Protein AF-W2JI78-F1 (afdb_monomer)

Sequence (116 aa):
MSVGSANWNRRSMTSDPELNAEVVDDETVESPEGVTVGKLPRDFRIRKFVEMTGLSYEELDAMTFIEAANQLALAAADESTILENLDIKHHAYFFAITDTIRMVSDPQDTCIYSSK

Structure (mmCIF, N/CA/C/O backbone):
data_AF-W2JI78-F1
#
_entry.id   AF-W2JI78-F1
#
loop_
_atom_site.group_PDB
_atom_site.id
_atom_site.type_symbol
_atom_site.label_atom_id
_atom_site.label_alt_id
_atom_site.label_comp_id
_atom_site.label_asym_id
_atom_site.label_entity_id
_atom_site.label_seq_id
_atom_site.pdbx_PDB_ins_code
_atom_site.Cartn_x
_atom_site.Cartn_y
_atom_site.Cartn_z
_atom_site.occupancy
_atom_site.B_iso_or_equiv
_atom_site.auth_seq_id
_atom_site.auth_comp_id
_atom_site.auth_asym_id
_atom_site.auth_atom_id
_atom_site.pdbx_PDB_model_num
ATOM 1 N N . MET A 1 1 ? -4.854 -8.010 3.804 1.00 90.94 1 MET A N 1
ATOM 2 C CA . MET A 1 1 ? -3.591 -7.262 3.628 1.00 90.94 1 MET A CA 1
ATOM 3 C C . MET A 1 1 ? -2.503 -8.282 3.372 1.00 90.94 1 MET A C 1
ATOM 5 O O . MET A 1 1 ? -2.354 -9.167 4.202 1.00 90.94 1 MET A O 1
ATOM 9 N N . SER A 1 2 ? -1.780 -8.163 2.261 1.00 93.88 2 SER A N 1
ATOM 10 C CA . SER A 1 2 ? -0.666 -9.056 1.934 1.00 93.88 2 SER A CA 1
ATOM 11 C C . SER A 1 2 ? 0.646 -8.433 2.393 1.00 93.88 2 SER A C 1
ATOM 13 O O . SER A 1 2 ? 0.873 -7.247 2.147 1.00 93.88 2 SER A O 1
ATOM 15 N N . VAL A 1 3 ? 1.493 -9.204 3.072 1.00 94.94 3 VAL A N 1
ATOM 16 C CA . VAL A 1 3 ? 2.842 -8.788 3.475 1.00 94.94 3 VAL A CA 1
ATOM 17 C C . VAL A 1 3 ? 3.803 -9.932 3.187 1.00 94.94 3 VAL A C 1
ATOM 19 O O . VAL A 1 3 ? 3.542 -11.070 3.568 1.00 94.94 3 VAL A O 1
ATOM 22 N N . GLY A 1 4 ? 4.924 -9.654 2.529 1.00 95.44 4 GLY A N 1
ATOM 23 C CA . GLY A 1 4 ? 5.877 -10.692 2.155 1.00 95.44 4 GLY A CA 1
ATOM 24 C C . GLY A 1 4 ? 7.130 -10.150 1.491 1.00 95.44 4 GLY A C 1
ATOM 25 O O . GLY A 1 4 ? 7.343 -8.939 1.440 1.00 95.44 4 GLY A O 1
ATOM 26 N N . SER A 1 5 ? 7.958 -11.067 0.997 1.00 97.31 5 SER A N 1
ATOM 27 C CA . SER A 1 5 ? 9.201 -10.748 0.287 1.00 97.31 5 SER A CA 1
ATOM 28 C C . SER A 1 5 ? 9.008 -10.550 -1.219 1.00 97.31 5 SER A C 1
ATOM 30 O O . SER A 1 5 ? 9.857 -9.936 -1.867 1.00 97.31 5 SER A O 1
ATOM 32 N N . ALA A 1 6 ? 7.883 -11.020 -1.770 1.00 95.88 6 ALA A N 1
ATOM 33 C CA . ALA A 1 6 ? 7.623 -10.942 -3.197 1.00 95.88 6 ALA A CA 1
ATOM 34 C C . ALA A 1 6 ? 7.458 -9.491 -3.671 1.00 95.88 6 ALA A C 1
ATOM 36 O O . ALA A 1 6 ? 6.495 -8.803 -3.326 1.00 95.88 6 ALA A O 1
ATOM 37 N N . ASN A 1 7 ? 8.365 -9.048 -4.537 1.00 93.62 7 ASN A N 1
ATOM 38 C CA . ASN A 1 7 ? 8.202 -7.803 -5.275 1.00 93.62 7 ASN A CA 1
ATOM 39 C C . ASN A 1 7 ? 7.172 -7.974 -6.400 1.00 93.62 7 ASN A C 1
ATOM 41 O O . ASN A 1 7 ? 6.953 -9.075 -6.906 1.00 93.62 7 ASN A O 1
ATOM 45 N N . TRP A 1 8 ? 6.598 -6.869 -6.879 1.00 90.44 8 TRP A N 1
ATOM 46 C CA . TRP A 1 8 ? 5.761 -6.895 -8.080 1.00 90.44 8 TRP A CA 1
ATOM 47 C C . TRP A 1 8 ? 6.622 -6.986 -9.344 1.00 90.44 8 TRP A C 1
ATOM 49 O O . TRP A 1 8 ? 6.832 -6.011 -10.063 1.00 90.44 8 TRP A O 1
ATOM 59 N N . ASN A 1 9 ? 7.180 -8.160 -9.608 1.00 84.38 9 ASN A N 1
ATOM 60 C CA . ASN A 1 9 ? 7.889 -8.452 -10.846 1.00 84.38 9 ASN A CA 1
ATOM 61 C C . ASN A 1 9 ? 7.859 -9.956 -11.134 1.00 84.38 9 ASN A C 1
ATOM 63 O O . ASN A 1 9 ? 7.564 -10.778 -10.267 1.00 84.38 9 ASN A O 1
ATOM 67 N N . ARG A 1 10 ? 8.205 -10.333 -12.367 1.00 82.81 10 ARG A N 1
ATOM 68 C CA . ARG A 1 10 ? 8.229 -11.741 -12.780 1.00 82.81 10 ARG A CA 1
ATOM 69 C C . ARG A 1 10 ? 9.129 -12.599 -11.890 1.00 82.81 10 ARG A C 1
ATOM 71 O O . ARG A 1 10 ? 8.798 -13.741 -11.604 1.00 82.81 10 ARG A O 1
ATOM 78 N N . ARG A 1 11 ? 10.266 -12.054 -11.458 1.00 87.00 11 ARG A N 1
ATOM 79 C CA . ARG A 1 11 ? 11.251 -12.792 -10.669 1.00 87.00 11 ARG A CA 1
ATOM 80 C C . ARG A 1 11 ? 10.631 -13.327 -9.377 1.00 87.00 11 ARG A C 1
ATOM 82 O O . ARG A 1 11 ? 10.666 -14.534 -9.169 1.00 87.00 11 ARG A O 1
ATOM 89 N N . SER A 1 12 ? 9.996 -12.456 -8.602 1.00 93.38 12 SER A N 1
ATOM 90 C CA . SER A 1 12 ? 9.314 -12.814 -7.357 1.00 93.38 12 SER A CA 1
ATOM 91 C C . SER A 1 12 ? 8.014 -13.598 -7.577 1.00 93.38 12 SER A C 1
ATOM 93 O O . SER A 1 12 ? 7.639 -14.419 -6.750 1.00 93.38 12 SER A O 1
ATOM 95 N N . MET A 1 13 ? 7.319 -13.388 -8.698 1.00 89.38 13 MET A N 1
ATOM 96 C CA . MET A 1 13 ? 6.028 -14.048 -8.947 1.00 89.38 13 MET A CA 1
ATOM 97 C C . MET A 1 13 ? 6.143 -15.452 -9.562 1.00 89.38 13 MET A C 1
ATOM 99 O O . MET A 1 13 ? 5.157 -16.188 -9.553 1.00 89.38 13 MET A O 1
ATOM 103 N N . THR A 1 14 ? 7.297 -15.841 -10.125 1.00 82.94 14 THR A N 1
ATOM 104 C CA . THR A 1 14 ? 7.426 -17.136 -10.829 1.00 82.94 14 THR A CA 1
ATOM 105 C C . THR A 1 14 ? 8.699 -17.930 -10.558 1.00 82.94 14 THR A C 1
ATOM 107 O O . THR A 1 14 ? 8.704 -19.129 -10.830 1.00 82.94 14 THR A O 1
ATOM 110 N N . SER A 1 15 ? 9.792 -17.293 -10.127 1.00 85.94 15 SER A N 1
ATOM 111 C CA . SER A 1 15 ? 11.129 -17.904 -10.201 1.00 85.94 15 SER A CA 1
ATOM 112 C C . SER A 1 15 ? 11.843 -17.985 -8.858 1.00 85.94 15 SER A C 1
ATOM 114 O O . SER A 1 15 ? 12.279 -19.067 -8.466 1.00 85.94 15 SER A O 1
ATOM 116 N N . ASP A 1 16 ? 12.009 -16.848 -8.185 1.00 93.88 16 ASP A N 1
ATOM 117 C CA . ASP A 1 16 ? 12.700 -16.786 -6.903 1.00 93.88 16 ASP A CA 1
ATOM 118 C C . ASP A 1 16 ? 11.768 -17.330 -5.803 1.00 93.88 16 ASP A C 1
ATOM 120 O O . ASP A 1 16 ? 10.552 -17.129 -5.865 1.00 93.88 16 ASP A O 1
ATOM 124 N N . PRO A 1 17 ? 12.301 -18.056 -4.806 1.00 95.38 17 PRO A N 1
ATOM 125 C CA . PRO A 1 17 ? 11.501 -18.512 -3.681 1.00 95.38 17 PRO A CA 1
ATOM 126 C C . PRO A 1 17 ? 11.113 -17.316 -2.805 1.00 95.38 17 PRO A C 1
ATOM 128 O O . PRO A 1 17 ? 11.967 -16.721 -2.153 1.00 95.38 17 PRO A O 1
ATOM 131 N N . GLU A 1 18 ? 9.822 -17.001 -2.768 1.00 97.19 18 GLU A N 1
ATOM 132 C CA . GLU A 1 18 ? 9.252 -15.930 -1.947 1.00 97.19 18 GLU A CA 1
ATOM 133 C C . GLU A 1 18 ? 8.317 -16.490 -0.865 1.00 97.19 18 GLU A C 1
ATOM 135 O O . GLU A 1 18 ? 7.778 -17.593 -0.998 1.00 97.19 18 GLU A O 1
ATOM 140 N N . LEU A 1 19 ? 8.093 -15.719 0.204 1.00 96.44 19 LEU A N 1
ATOM 141 C CA . LEU A 1 19 ? 7.117 -16.040 1.246 1.00 96.44 19 LEU A CA 1
ATOM 142 C C . LEU A 1 19 ? 6.237 -14.828 1.554 1.00 96.44 19 LEU A C 1
ATOM 144 O O . LEU A 1 19 ? 6.739 -13.752 1.887 1.00 96.44 19 LEU A O 1
ATOM 148 N N . ASN A 1 20 ? 4.922 -15.048 1.524 1.00 95.38 20 ASN A N 1
ATOM 149 C CA . ASN A 1 20 ? 3.917 -14.037 1.824 1.00 95.38 20 ASN A CA 1
ATOM 150 C C . ASN A 1 20 ? 2.936 -14.546 2.888 1.00 95.38 20 ASN A C 1
ATOM 152 O O . ASN A 1 20 ? 2.665 -15.745 2.987 1.00 95.38 20 ASN A O 1
ATOM 156 N N . ALA A 1 21 ? 2.381 -13.613 3.653 1.00 95.75 21 ALA A N 1
ATOM 157 C CA . ALA A 1 21 ? 1.301 -13.831 4.595 1.00 95.75 21 ALA A CA 1
ATOM 158 C C . ALA A 1 21 ? 0.117 -12.930 4.238 1.00 95.75 21 ALA A C 1
ATOM 160 O O . ALA A 1 21 ? 0.268 -11.720 4.053 1.00 95.75 21 ALA A O 1
ATOM 161 N N . GLU A 1 22 ? -1.069 -13.529 4.190 1.00 94.75 22 GLU A N 1
ATOM 162 C CA . GLU A 1 22 ? -2.323 -12.800 4.048 1.00 94.75 22 GLU A CA 1
ATOM 163 C C . GLU A 1 22 ? -2.955 -12.598 5.420 1.00 94.75 22 GLU A C 1
ATOM 165 O O . GLU A 1 22 ? -3.289 -13.553 6.119 1.00 94.75 22 GLU A O 1
ATOM 170 N N . VAL A 1 23 ? -3.122 -11.336 5.801 1.00 93.06 23 VAL A N 1
ATOM 171 C CA . VAL A 1 23 ? -3.749 -10.928 7.056 1.00 93.06 23 VAL A CA 1
ATOM 172 C C . VAL A 1 23 ? -5.162 -10.441 6.757 1.00 93.06 23 VAL A C 1
ATOM 17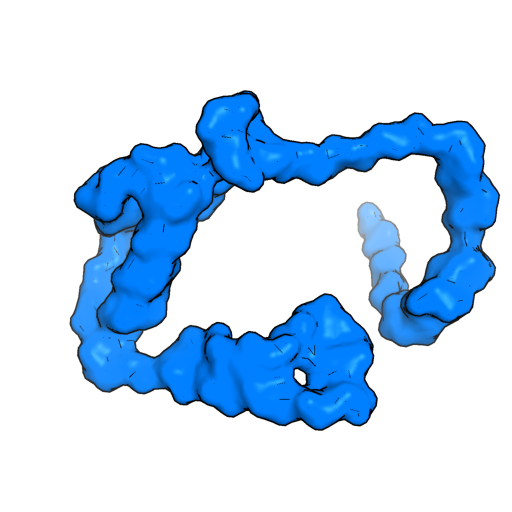4 O O . VAL A 1 23 ? -5.350 -9.388 6.134 1.00 93.06 23 VAL A O 1
ATOM 177 N N . VAL A 1 24 ? -6.152 -11.220 7.185 1.00 92.62 24 VAL A N 1
ATOM 178 C CA . VAL A 1 24 ? -7.573 -10.853 7.185 1.00 92.62 24 VAL A CA 1
ATOM 179 C C . VAL A 1 24 ? -7.966 -10.616 8.634 1.00 92.62 24 VAL A C 1
ATOM 181 O O . VAL A 1 24 ? -7.645 -11.431 9.491 1.00 92.62 24 VAL A O 1
ATOM 184 N N . ASP A 1 25 ? -8.575 -9.466 8.898 1.00 93.56 25 ASP A N 1
ATOM 185 C CA . ASP A 1 25 ? -8.937 -9.061 10.252 1.00 93.56 25 ASP A CA 1
ATOM 186 C C . ASP A 1 25 ? -10.365 -9.504 10.578 1.00 93.56 25 ASP A C 1
ATOM 188 O O . ASP A 1 25 ? -11.261 -9.330 9.749 1.00 93.56 25 ASP A O 1
ATOM 192 N N . ASP A 1 26 ? -10.559 -10.049 11.777 1.00 96.12 26 ASP A N 1
ATOM 193 C CA . ASP A 1 26 ? -11.877 -10.404 12.309 1.00 96.12 26 ASP A CA 1
ATOM 194 C C . ASP A 1 26 ? -12.576 -9.177 12.926 1.00 96.12 26 ASP A C 1
ATOM 196 O O . ASP A 1 26 ? -13.802 -9.157 13.059 1.00 96.12 26 ASP A O 1
ATOM 200 N N . GLU A 1 27 ? -11.818 -8.132 13.290 1.00 97.75 27 GLU A N 1
ATOM 201 C CA . GLU A 1 27 ? -12.366 -6.857 13.751 1.00 97.75 27 GLU A CA 1
ATOM 202 C C . GLU A 1 27 ? -12.584 -5.885 12.584 1.00 97.75 27 GLU A C 1
ATOM 204 O O . GLU A 1 27 ? -11.704 -5.646 11.753 1.00 97.75 27 GLU A O 1
ATOM 209 N N . THR A 1 28 ? -13.755 -5.249 12.559 1.00 97.44 28 THR A N 1
ATOM 210 C CA . THR A 1 28 ? -14.116 -4.268 11.531 1.00 97.44 28 THR A CA 1
ATOM 211 C C . THR A 1 28 ? -14.485 -2.913 12.120 1.00 97.44 28 THR A C 1
ATOM 213 O O . THR A 1 28 ? -14.932 -2.814 13.263 1.00 97.44 28 THR A O 1
ATOM 216 N N . VAL A 1 29 ? -14.346 -1.866 11.313 1.00 97.19 29 VAL A N 1
ATOM 217 C CA . VAL A 1 29 ? -14.771 -0.496 11.622 1.00 97.19 29 VAL A CA 1
ATOM 218 C C . VAL A 1 29 ? -15.484 0.118 10.420 1.00 97.19 29 VAL A C 1
ATOM 220 O O . VAL A 1 29 ? -15.194 -0.242 9.279 1.00 97.19 29 VAL A O 1
ATOM 223 N N . GLU A 1 30 ? -16.388 1.061 10.674 1.00 97.81 30 GLU A N 1
ATOM 224 C CA . GLU A 1 30 ? -16.963 1.901 9.621 1.00 97.81 30 GLU A CA 1
ATOM 225 C C . GLU A 1 30 ? -15.952 2.969 9.207 1.00 97.81 30 GLU A C 1
ATOM 227 O O . GLU A 1 30 ? -15.413 3.693 10.048 1.00 97.81 30 GLU A O 1
ATOM 232 N N . SER A 1 31 ? -15.670 3.058 7.912 1.00 95.88 31 SER A N 1
ATOM 233 C CA . SER A 1 31 ? -14.830 4.115 7.360 1.00 95.88 31 SER A CA 1
ATOM 234 C C . SER A 1 31 ? -15.628 5.417 7.146 1.00 95.88 31 SER A C 1
ATOM 236 O O . SER A 1 31 ? -16.861 5.384 7.133 1.00 95.88 31 SER A O 1
ATOM 238 N N . PRO A 1 32 ? -14.967 6.573 6.942 1.00 97.38 32 PRO A N 1
ATOM 239 C CA . PRO A 1 32 ? -15.656 7.851 6.706 1.00 97.38 32 PRO A CA 1
ATOM 240 C C . PRO A 1 32 ? -16.600 7.857 5.493 1.00 97.38 32 PRO A C 1
ATOM 242 O O . PRO A 1 32 ? -17.593 8.578 5.477 1.00 97.38 32 PRO A O 1
ATOM 245 N N . GLU A 1 33 ? -16.330 7.019 4.495 1.00 95.81 33 GLU A N 1
ATOM 246 C CA . GLU A 1 33 ? -17.186 6.783 3.328 1.00 95.81 33 GLU A CA 1
ATOM 247 C C . GLU A 1 33 ? -18.346 5.792 3.579 1.00 95.81 33 GLU A C 1
ATOM 249 O O . GLU A 1 33 ? -19.070 5.456 2.643 1.00 95.81 33 GLU A O 1
ATOM 254 N N . GLY A 1 34 ? -18.549 5.339 4.823 1.00 96.44 34 GLY A N 1
ATOM 255 C CA . GLY A 1 34 ? -19.644 4.442 5.217 1.00 96.44 34 GLY A CA 1
ATOM 256 C C . GLY A 1 34 ? -19.455 2.995 4.761 1.00 96.44 34 GLY A C 1
ATOM 257 O O . GLY A 1 34 ? -20.432 2.309 4.459 1.00 96.44 34 GLY A O 1
ATOM 258 N N . VAL A 1 35 ? -18.199 2.555 4.631 1.00 96.31 35 VAL A N 1
ATOM 259 C CA . VAL A 1 35 ? -17.850 1.190 4.231 1.00 96.31 35 VAL A CA 1
ATOM 260 C C . VAL A 1 35 ? -17.228 0.460 5.417 1.00 96.31 35 VAL A C 1
ATOM 262 O O . VAL A 1 35 ? -16.234 0.909 5.991 1.00 96.31 35 VAL A O 1
ATOM 265 N N . THR A 1 36 ? -17.775 -0.707 5.752 1.00 97.12 36 THR A N 1
ATOM 266 C CA . THR A 1 36 ? -17.186 -1.604 6.747 1.00 97.12 36 THR A CA 1
ATOM 267 C C . THR A 1 36 ? -15.869 -2.178 6.228 1.00 97.12 36 THR A C 1
ATOM 269 O O . THR A 1 36 ? -15.836 -2.846 5.191 1.00 97.12 36 THR A O 1
ATOM 272 N N . VAL A 1 37 ? -14.775 -1.961 6.954 1.00 96.06 37 VAL A N 1
ATOM 273 C CA . VAL A 1 37 ? -13.442 -2.459 6.584 1.00 96.06 37 VAL A CA 1
ATOM 274 C C . VAL A 1 37 ? -12.720 -3.074 7.777 1.00 96.06 37 VAL A C 1
ATOM 276 O O . VAL A 1 37 ? -13.015 -2.753 8.926 1.00 96.06 37 VAL A O 1
ATOM 279 N N . GLY A 1 38 ? -11.746 -3.947 7.507 1.00 96.81 38 GLY A N 1
ATOM 280 C CA . GLY A 1 38 ? -10.888 -4.517 8.547 1.00 96.81 38 GLY A CA 1
ATOM 281 C C . GLY A 1 38 ? -10.117 -3.425 9.293 1.00 96.81 38 GLY A C 1
ATOM 282 O O . GLY A 1 38 ? -9.518 -2.538 8.670 1.00 96.81 38 GLY A O 1
ATOM 283 N N . LYS A 1 39 ? -10.119 -3.497 10.621 1.00 96.94 39 LYS A N 1
ATOM 284 C CA . LYS A 1 39 ? -9.552 -2.476 11.506 1.00 96.94 39 LYS A CA 1
ATOM 285 C C . LYS A 1 39 ? -8.037 -2.355 11.343 1.00 96.94 39 LYS A C 1
ATOM 287 O O . LYS A 1 39 ? -7.535 -1.257 11.109 1.00 96.94 39 LYS A O 1
ATOM 292 N N . LEU A 1 40 ? -7.319 -3.472 11.392 1.00 96.62 40 LEU A N 1
ATOM 293 C CA . LEU A 1 40 ? -5.865 -3.554 11.276 1.00 96.62 40 LEU A CA 1
ATOM 294 C C . LEU A 1 40 ? -5.361 -3.105 9.891 1.00 96.62 40 LEU A C 1
ATOM 296 O O . LEU A 1 40 ? -4.473 -2.252 9.852 1.00 96.62 40 LEU A O 1
ATOM 300 N N . PRO A 1 41 ? -5.903 -3.581 8.747 1.00 95.75 41 PRO A N 1
ATOM 301 C CA . PRO A 1 41 ? -5.518 -3.055 7.436 1.00 95.75 41 PRO A CA 1
ATOM 302 C C . PRO A 1 41 ? -5.748 -1.545 7.289 1.00 95.75 41 PRO A C 1
ATOM 304 O O . PRO A 1 41 ? -4.912 -0.854 6.702 1.00 95.75 41 PRO A O 1
ATOM 307 N N . ARG A 1 42 ? -6.860 -1.019 7.826 1.00 96.25 42 ARG A N 1
ATOM 308 C CA . ARG A 1 42 ? -7.164 0.418 7.773 1.00 96.25 42 ARG A CA 1
ATOM 309 C C . ARG A 1 42 ? -6.174 1.234 8.607 1.00 96.25 4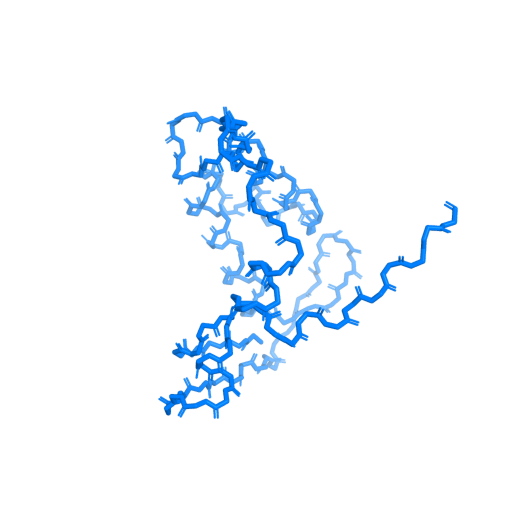2 ARG A C 1
ATOM 311 O O . ARG A 1 42 ? -5.624 2.208 8.100 1.00 96.25 42 ARG A O 1
ATOM 318 N N . ASP A 1 43 ? -5.918 0.819 9.843 1.00 97.25 43 ASP A N 1
ATOM 319 C CA . ASP A 1 43 ? -4.956 1.451 10.754 1.00 97.25 43 ASP A CA 1
ATOM 320 C C . ASP A 1 43 ? -3.527 1.434 10.181 1.00 97.25 43 ASP A C 1
ATOM 322 O O . ASP A 1 43 ? -2.850 2.464 10.147 1.00 97.25 43 ASP A O 1
ATOM 326 N N . PHE A 1 44 ? -3.091 0.298 9.625 1.00 97.25 44 PHE A N 1
ATOM 327 C CA . PHE A 1 44 ? -1.789 0.190 8.960 1.00 97.25 44 PHE A CA 1
ATOM 328 C C . PHE A 1 44 ? -1.656 1.172 7.788 1.00 97.25 44 PHE A C 1
ATOM 330 O O . PHE A 1 44 ? -0.651 1.879 7.688 1.00 97.25 44 PHE A O 1
ATOM 337 N N . ARG A 1 45 ? -2.681 1.261 6.928 1.00 97.06 45 ARG A N 1
ATOM 338 C CA . ARG A 1 45 ? -2.719 2.225 5.817 1.00 97.06 45 ARG A CA 1
ATOM 339 C C . ARG A 1 45 ? -2.596 3.662 6.322 1.00 97.06 45 ARG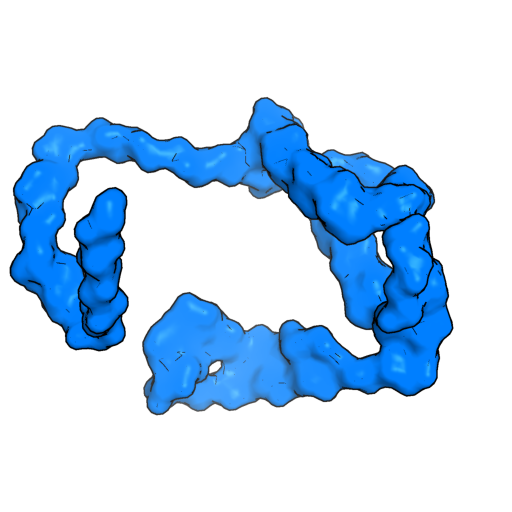 A C 1
ATOM 341 O O . ARG A 1 45 ? -1.795 4.411 5.775 1.00 97.06 45 ARG A O 1
ATOM 348 N N . ILE A 1 46 ? -3.364 4.049 7.345 1.00 98.25 46 ILE A N 1
ATOM 349 C CA . ILE A 1 46 ? -3.327 5.420 7.882 1.00 98.25 46 ILE A CA 1
ATOM 350 C C . ILE A 1 46 ? -1.928 5.746 8.401 1.00 98.25 46 ILE A C 1
ATOM 352 O O . ILE A 1 46 ? -1.372 6.769 8.017 1.00 98.25 46 ILE A O 1
ATOM 356 N N . ARG A 1 47 ? -1.298 4.854 9.177 1.00 98.31 47 ARG A N 1
ATOM 357 C CA . ARG A 1 47 ? 0.083 5.072 9.647 1.00 98.31 47 ARG A CA 1
ATOM 358 C C . ARG A 1 47 ? 1.093 5.184 8.508 1.00 98.31 47 ARG A C 1
ATOM 360 O O . ARG A 1 47 ? 2.035 5.962 8.612 1.00 98.31 47 ARG A O 1
ATOM 367 N N . LYS A 1 48 ? 0.903 4.438 7.416 1.00 96.81 48 LYS A N 1
ATOM 368 C CA . LYS A 1 48 ? 1.743 4.588 6.221 1.00 96.81 48 LYS A CA 1
ATOM 369 C C . LYS A 1 48 ? 1.533 5.930 5.536 1.00 96.81 48 LYS A C 1
ATOM 371 O O . LYS A 1 48 ? 2.498 6.515 5.063 1.00 96.81 48 LYS A O 1
ATOM 376 N N . PHE A 1 49 ? 0.310 6.444 5.526 1.00 97.56 49 PHE A N 1
ATOM 377 C CA . PHE A 1 49 ? 0.050 7.776 4.992 1.00 97.56 49 PHE A CA 1
ATOM 378 C C . PHE A 1 49 ? 0.634 8.858 5.901 1.00 97.56 49 PHE A C 1
ATOM 380 O O . PHE A 1 49 ? 1.235 9.774 5.368 1.00 97.56 49 PHE A O 1
ATOM 387 N N . VAL A 1 50 ? 0.599 8.707 7.231 1.00 97.56 50 VAL A N 1
ATOM 388 C CA . VAL A 1 50 ? 1.310 9.609 8.162 1.00 97.56 50 VAL A CA 1
ATOM 389 C C . VAL A 1 50 ? 2.801 9.690 7.809 1.00 97.56 50 VAL A C 1
ATOM 391 O O . VAL A 1 50 ? 3.350 10.781 7.697 1.00 97.56 50 VAL A O 1
ATOM 394 N N . GLU A 1 51 ? 3.452 8.543 7.587 1.00 96.12 51 GLU A N 1
ATOM 395 C CA . GLU A 1 51 ? 4.867 8.478 7.186 1.00 96.12 51 GLU A CA 1
ATOM 396 C C . GLU A 1 51 ? 5.127 9.182 5.842 1.00 96.12 51 GLU A C 1
ATOM 398 O O . GLU A 1 51 ? 6.125 9.880 5.695 1.00 96.12 51 GLU A O 1
ATOM 403 N N . MET A 1 52 ? 4.234 9.000 4.867 1.00 95.81 52 MET A N 1
ATOM 404 C CA . MET A 1 52 ? 4.417 9.489 3.497 1.00 95.81 52 MET A CA 1
ATOM 405 C C . MET A 1 52 ? 4.016 10.954 3.298 1.00 95.81 52 MET A C 1
ATOM 407 O O . MET A 1 52 ? 4.612 11.630 2.465 1.00 95.81 52 MET A O 1
ATOM 411 N N . THR A 1 53 ? 3.004 11.440 4.019 1.00 95.81 53 THR A N 1
ATOM 412 C CA . THR A 1 53 ? 2.431 12.780 3.827 1.00 95.81 53 THR A CA 1
ATOM 413 C C . THR A 1 53 ? 2.790 13.760 4.935 1.00 95.81 53 THR A C 1
ATOM 415 O O . THR A 1 53 ? 2.620 14.960 4.750 1.00 95.81 53 THR A O 1
ATOM 418 N N . GLY A 1 54 ? 3.244 13.278 6.096 1.00 94.94 54 GLY A N 1
ATOM 419 C CA . GLY A 1 54 ? 3.511 14.111 7.271 1.00 94.94 54 GLY A CA 1
ATOM 420 C C . GLY A 1 54 ? 2.260 14.636 7.988 1.00 94.94 54 GLY A C 1
ATOM 421 O O . GLY A 1 54 ? 2.395 15.334 8.992 1.00 94.94 54 GLY A O 1
ATOM 422 N N . LEU A 1 55 ? 1.054 14.302 7.514 1.00 97.00 55 LEU A N 1
ATOM 423 C CA . LEU A 1 55 ? -0.201 14.644 8.188 1.00 97.00 55 LEU A CA 1
ATOM 424 C C . LEU A 1 55 ? -0.385 13.813 9.461 1.00 97.00 55 LEU A C 1
ATOM 426 O O . LEU A 1 55 ? 0.152 12.708 9.582 1.00 97.00 55 LEU A O 1
ATOM 430 N N . SER A 1 56 ? -1.172 14.321 10.408 1.00 98.25 56 SER A N 1
ATOM 431 C CA . SER A 1 56 ? -1.485 13.572 11.627 1.00 98.25 56 SER A CA 1
ATOM 432 C C . SER A 1 56 ? -2.372 12.358 11.342 1.00 98.25 56 SER A C 1
ATOM 434 O O . SER A 1 56 ? -3.071 12.275 10.327 1.00 98.25 56 SER A O 1
ATOM 436 N N . TYR A 1 57 ? -2.354 11.400 12.271 1.00 98.50 57 TYR A N 1
ATOM 437 C CA . TYR A 1 57 ? -3.211 10.224 12.181 1.00 98.50 57 TYR A CA 1
ATOM 438 C C . TYR A 1 57 ? -4.685 10.640 12.157 1.00 98.50 57 TYR A C 1
ATOM 440 O O . TYR A 1 57 ? -5.442 10.142 11.333 1.00 98.50 57 TYR A O 1
ATOM 448 N N . GLU A 1 58 ? -5.082 11.572 13.023 1.00 98.44 58 GLU A N 1
ATOM 449 C CA . GLU A 1 58 ? -6.460 12.040 13.177 1.00 98.44 58 GLU A CA 1
ATOM 450 C C . GLU A 1 58 ? -6.984 12.727 11.910 1.00 98.44 58 GLU A C 1
ATOM 452 O O . GLU A 1 58 ? -8.127 12.499 11.516 1.00 98.44 58 GLU A O 1
ATOM 457 N N . GLU A 1 59 ? -6.147 13.528 11.242 1.00 98.38 59 GLU A N 1
ATOM 458 C CA . GLU A 1 59 ? -6.502 14.156 9.965 1.00 98.38 59 GLU A CA 1
ATOM 459 C C . GLU A 1 59 ? -6.764 13.107 8.882 1.00 98.38 59 GLU A C 1
ATOM 461 O O . GLU A 1 59 ? -7.781 13.166 8.193 1.00 98.38 59 GLU A O 1
ATOM 466 N N . LEU A 1 60 ? -5.877 12.118 8.755 1.00 98.50 60 LEU A N 1
ATOM 467 C CA . LEU A 1 60 ? -6.003 11.046 7.764 1.00 98.50 60 LEU A CA 1
ATOM 468 C C . LEU A 1 60 ? -7.127 10.051 8.097 1.00 98.50 60 LEU A C 1
ATOM 470 O O . LEU A 1 60 ? -7.717 9.462 7.192 1.00 98.50 60 LEU A O 1
ATOM 474 N N . ASP A 1 61 ? -7.424 9.848 9.380 1.00 98.06 61 ASP A N 1
ATOM 475 C CA . ASP A 1 61 ? -8.499 8.981 9.868 1.00 98.06 61 ASP A CA 1
ATOM 476 C C . ASP A 1 61 ? -9.888 9.554 9.563 1.00 98.06 61 ASP A C 1
ATOM 478 O O . ASP A 1 61 ? -10.817 8.794 9.279 1.00 98.06 61 ASP A O 1
ATOM 482 N N . ALA A 1 62 ? -10.010 10.883 9.574 1.00 98.12 62 ALA A N 1
ATOM 483 C CA . ALA A 1 62 ? -11.240 11.602 9.262 1.00 98.12 62 ALA A CA 1
ATOM 484 C C . ALA A 1 62 ? -11.547 11.680 7.754 1.00 98.12 62 ALA A C 1
ATOM 486 O O . ALA A 1 62 ? -12.690 11.945 7.378 1.00 98.12 62 ALA A O 1
ATOM 487 N N . MET A 1 63 ? -10.553 11.452 6.891 1.00 98.44 63 MET A N 1
ATOM 488 C CA . MET A 1 63 ? -10.699 11.486 5.433 1.00 98.44 63 MET A CA 1
ATOM 489 C C . MET A 1 63 ? -11.287 10.183 4.879 1.00 98.44 63 MET A C 1
ATOM 491 O O . MET A 1 63 ? -10.941 9.079 5.314 1.00 98.44 63 MET A O 1
ATOM 495 N N . THR A 1 64 ? -12.107 10.289 3.832 1.00 98.00 64 THR A N 1
ATOM 496 C CA . THR A 1 64 ? -12.422 9.129 2.982 1.00 98.00 64 THR A CA 1
ATOM 497 C C . THR A 1 64 ? -11.141 8.567 2.361 1.00 98.00 64 THR A C 1
ATOM 499 O O . THR A 1 64 ? -10.133 9.269 2.227 1.00 98.00 64 THR A O 1
ATOM 502 N N . PHE A 1 65 ? -11.158 7.304 1.922 1.00 96.56 65 PHE A N 1
ATOM 503 C CA . PHE A 1 65 ? -9.981 6.709 1.284 1.00 96.56 65 PHE A CA 1
ATOM 504 C C . PHE A 1 65 ? -9.440 7.541 0.109 1.00 96.56 65 PHE A C 1
ATOM 506 O O . PHE A 1 65 ? -8.227 7.706 -0.009 1.00 96.56 65 PHE A O 1
ATOM 513 N N . ILE A 1 66 ? -10.323 8.083 -0.735 1.00 97.69 66 ILE A N 1
ATOM 514 C CA . ILE A 1 66 ? -9.924 8.873 -1.908 1.00 97.69 66 ILE A CA 1
ATOM 515 C C . ILE A 1 66 ? -9.299 10.207 -1.493 1.00 97.69 66 ILE A C 1
ATOM 517 O O . ILE A 1 66 ? -8.274 10.594 -2.048 1.00 97.69 66 ILE A O 1
ATOM 521 N N . GLU A 1 67 ? -9.868 10.897 -0.505 1.00 98.31 67 GLU A N 1
ATOM 522 C CA . GLU A 1 67 ? -9.300 12.148 0.014 1.00 98.31 67 GLU A CA 1
ATOM 523 C C . GLU A 1 67 ? -7.911 11.928 0.612 1.00 98.31 67 GLU A C 1
ATOM 525 O O . GLU A 1 67 ? -6.984 12.670 0.284 1.00 98.31 67 GLU A O 1
ATOM 530 N N . ALA A 1 68 ? -7.750 10.872 1.414 1.00 97.94 68 ALA A N 1
ATOM 531 C CA . ALA A 1 68 ? -6.470 10.501 2.001 1.00 97.94 68 ALA A CA 1
ATOM 532 C C . ALA A 1 68 ? -5.443 10.116 0.919 1.00 97.94 68 ALA A C 1
ATOM 534 O O . ALA A 1 68 ? -4.289 10.528 0.987 1.00 97.94 68 ALA A O 1
ATOM 535 N N . ALA A 1 69 ? -5.853 9.369 -0.112 1.00 97.31 69 ALA A N 1
ATOM 536 C CA . ALA A 1 69 ? -4.976 8.988 -1.221 1.00 97.31 69 ALA A CA 1
ATOM 537 C C . ALA A 1 69 ? -4.535 10.201 -2.056 1.00 97.31 69 ALA A C 1
ATOM 539 O O . ALA A 1 69 ? -3.378 10.276 -2.468 1.00 97.31 69 ALA A O 1
ATOM 540 N N . ASN A 1 70 ? -5.417 11.184 -2.251 1.00 97.56 70 ASN A N 1
ATOM 541 C CA . ASN A 1 70 ? -5.081 12.425 -2.950 1.00 97.56 70 ASN A CA 1
ATOM 542 C C . ASN A 1 70 ? -4.002 13.246 -2.217 1.00 97.56 70 ASN A C 1
ATOM 544 O O . ASN A 1 70 ? -3.279 14.000 -2.868 1.00 97.56 70 ASN A O 1
ATOM 548 N N . GLN A 1 71 ? -3.828 13.068 -0.900 1.00 97.44 71 GLN A N 1
ATOM 549 C CA . GLN A 1 71 ? -2.735 13.710 -0.157 1.00 97.44 71 GLN A CA 1
ATOM 550 C C . GLN A 1 71 ? -1.352 13.220 -0.598 1.00 97.44 71 GLN A C 1
ATOM 552 O O . GLN A 1 71 ? -0.393 13.974 -0.488 1.00 97.44 71 GLN A O 1
ATOM 557 N N . LEU A 1 72 ? -1.229 12.007 -1.151 1.00 96.44 72 LEU A N 1
ATOM 558 C CA . LEU A 1 72 ? 0.055 11.505 -1.659 1.00 96.44 72 LEU A CA 1
ATOM 559 C C . LEU A 1 72 ? 0.572 12.348 -2.831 1.00 96.44 72 LEU A C 1
ATOM 561 O O . LEU A 1 72 ? 1.771 12.577 -2.933 1.00 96.44 72 LEU A O 1
ATOM 565 N N . ALA A 1 73 ? -0.322 12.846 -3.691 1.00 94.62 73 ALA A N 1
ATOM 566 C CA . ALA A 1 73 ? 0.058 13.727 -4.795 1.00 94.62 73 ALA A CA 1
ATOM 567 C C . ALA A 1 73 ? 0.504 15.110 -4.297 1.00 94.62 73 ALA A C 1
ATOM 569 O O . ALA A 1 73 ? 1.441 15.689 -4.841 1.00 94.62 73 ALA A O 1
ATOM 570 N N . LEU A 1 74 ? -0.150 15.627 -3.249 1.00 95.31 74 LEU A N 1
ATOM 571 C CA . LEU A 1 74 ? 0.245 16.882 -2.607 1.00 95.31 74 LEU A CA 1
ATOM 572 C C . LEU A 1 74 ? 1.604 16.741 -1.917 1.00 95.31 74 LEU A C 1
ATOM 574 O O . LEU A 1 74 ? 2.463 17.595 -2.099 1.00 95.31 74 LEU A O 1
ATOM 578 N N . ALA A 1 75 ? 1.815 15.635 -1.204 1.00 95.81 75 ALA A N 1
ATOM 579 C CA . ALA A 1 75 ? 3.091 15.310 -0.584 1.00 95.81 75 ALA A CA 1
ATOM 580 C C . ALA A 1 75 ? 4.207 15.167 -1.632 1.00 95.81 75 ALA A C 1
ATOM 582 O O . ALA A 1 75 ? 5.245 15.796 -1.493 1.00 95.81 75 ALA A O 1
ATOM 583 N N . ALA A 1 76 ? 3.972 14.457 -2.741 1.00 95.38 76 ALA A N 1
ATOM 584 C CA . ALA A 1 76 ? 4.953 14.321 -3.824 1.00 95.38 76 ALA A CA 1
ATOM 585 C C . ALA A 1 76 ? 5.327 15.649 -4.517 1.00 95.38 76 ALA A C 1
ATOM 587 O O . ALA A 1 76 ? 6.351 15.724 -5.197 1.00 95.38 76 ALA A O 1
ATOM 588 N N . ALA A 1 77 ? 4.493 16.686 -4.390 1.00 92.75 77 ALA A N 1
ATOM 589 C CA . ALA A 1 77 ? 4.783 18.034 -4.878 1.00 92.75 77 ALA A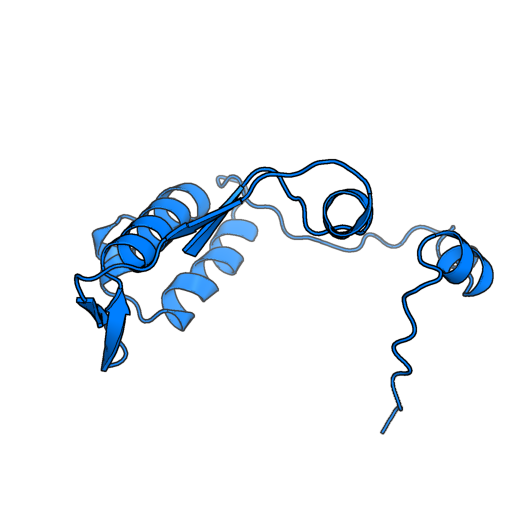 CA 1
ATOM 590 C C . ALA A 1 77 ? 5.541 18.903 -3.854 1.00 92.75 77 ALA A C 1
ATOM 592 O O . ALA A 1 77 ? 5.999 19.991 -4.207 1.00 92.75 77 ALA A O 1
ATOM 593 N N . ASP A 1 78 ? 5.665 18.447 -2.608 1.00 91.88 78 ASP A N 1
ATOM 594 C CA . ASP A 1 78 ? 6.384 19.119 -1.532 1.00 91.88 78 ASP A CA 1
ATOM 595 C C . ASP A 1 78 ? 7.767 18.479 -1.340 1.00 91.88 78 ASP A C 1
ATOM 597 O O . ASP A 1 78 ? 7.897 17.347 -0.870 1.00 91.88 78 ASP A O 1
ATOM 601 N N . GLU A 1 79 ? 8.811 19.246 -1.670 1.00 89.12 79 GLU A N 1
ATOM 602 C CA . GLU A 1 79 ? 10.221 18.839 -1.572 1.00 89.12 79 GLU A CA 1
ATOM 603 C C . GLU A 1 79 ? 10.674 18.498 -0.139 1.00 89.12 79 GLU A C 1
ATOM 605 O O . GLU A 1 79 ? 11.762 17.953 0.050 1.00 89.12 79 GLU A O 1
ATOM 610 N N . SER A 1 80 ? 9.881 18.835 0.883 1.00 88.81 80 SER A N 1
ATOM 611 C CA . SER A 1 80 ? 10.170 18.480 2.275 1.00 88.81 80 SER A CA 1
ATOM 612 C C . SER A 1 80 ? 9.741 17.060 2.657 1.00 88.81 80 SER A C 1
ATOM 614 O O . SER A 1 80 ? 10.153 16.567 3.712 1.00 88.81 80 SER A O 1
ATOM 616 N N . THR A 1 81 ? 8.940 16.390 1.823 1.00 89.88 81 THR A N 1
ATOM 617 C CA . THR A 1 81 ? 8.490 15.015 2.069 1.00 89.88 81 THR A CA 1
ATOM 618 C C . THR A 1 81 ? 9.428 13.982 1.438 1.00 89.88 81 THR A C 1
ATOM 620 O O . THR A 1 81 ? 10.352 14.307 0.697 1.00 89.88 81 THR A O 1
ATOM 623 N N . ILE A 1 82 ? 9.204 12.701 1.746 1.00 91.00 82 ILE A N 1
ATOM 624 C CA . ILE A 1 82 ? 9.978 11.584 1.175 1.00 91.00 82 ILE A CA 1
ATOM 625 C C . ILE A 1 82 ? 9.503 11.162 -0.224 1.00 91.00 82 ILE A C 1
ATOM 627 O O . ILE A 1 82 ? 10.072 10.236 -0.805 1.00 91.00 82 ILE A O 1
ATOM 631 N N . LEU A 1 83 ? 8.422 11.760 -0.728 1.00 94.31 83 LEU A N 1
ATOM 632 C CA . LEU A 1 83 ? 7.818 11.395 -2.002 1.00 94.31 83 LEU A CA 1
ATOM 633 C C . LEU A 1 83 ? 8.326 12.308 -3.117 1.00 94.31 83 LEU A C 1
ATOM 635 O O . LEU A 1 83 ? 8.445 13.513 -2.944 1.00 94.31 83 LEU A O 1
ATOM 639 N N . GLU A 1 84 ? 8.556 11.725 -4.290 1.00 89.88 84 GLU A N 1
ATOM 640 C CA . GLU A 1 84 ? 8.916 12.461 -5.500 1.00 89.88 84 GLU A CA 1
ATOM 641 C C . GLU A 1 84 ? 7.885 12.205 -6.598 1.00 89.88 84 GLU A C 1
ATOM 643 O O . GLU A 1 84 ? 7.351 11.099 -6.739 1.00 89.88 84 GLU A O 1
ATOM 648 N N . ASN A 1 85 ? 7.634 13.222 -7.421 1.00 87.94 85 ASN A N 1
ATOM 649 C CA . ASN A 1 85 ? 6.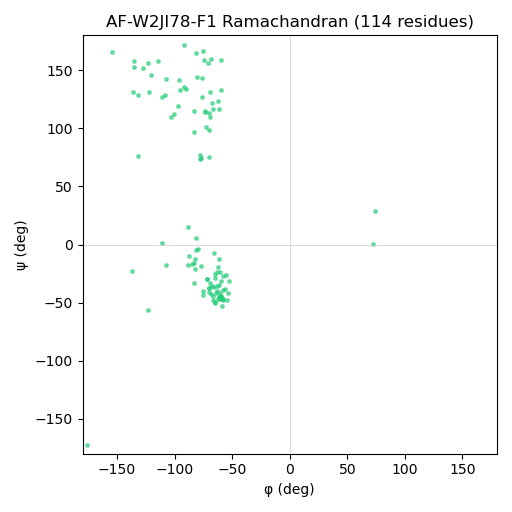882 13.037 -8.654 1.00 87.94 85 ASN A CA 1
ATOM 650 C C . ASN A 1 85 ? 7.699 12.226 -9.667 1.00 87.94 85 ASN A C 1
ATOM 652 O O . ASN A 1 85 ? 8.857 12.533 -9.963 1.00 87.94 85 ASN A O 1
ATOM 656 N N . LEU A 1 86 ? 7.070 11.200 -10.246 1.00 85.81 86 LEU A N 1
ATOM 657 C CA . LEU A 1 86 ? 7.652 10.438 -11.348 1.00 85.81 86 LEU A CA 1
ATOM 658 C C . LEU A 1 86 ? 7.519 11.224 -12.659 1.00 85.81 86 LEU A C 1
ATOM 660 O O . LEU A 1 86 ? 6.680 10.924 -13.510 1.00 85.81 86 LEU A O 1
ATOM 664 N N . ASP A 1 87 ? 8.374 12.225 -12.830 1.00 84.44 87 ASP A N 1
ATOM 665 C CA . ASP A 1 87 ? 8.435 13.004 -14.060 1.00 84.44 87 ASP A CA 1
ATOM 666 C C . ASP A 1 87 ? 9.282 12.288 -15.116 1.00 84.44 87 ASP A C 1
ATOM 668 O O . ASP A 1 87 ? 10.503 12.136 -14.987 1.00 84.44 87 ASP A O 1
ATOM 672 N N . ILE A 1 88 ? 8.640 11.871 -16.211 1.00 82.69 88 ILE A N 1
ATOM 673 C CA . ILE A 1 88 ? 9.339 11.278 -17.353 1.00 82.69 88 ILE A CA 1
ATOM 674 C C . ILE A 1 88 ? 10.153 12.371 -18.051 1.00 82.69 88 ILE A C 1
ATOM 676 O O . ILE A 1 88 ? 9.652 13.135 -18.879 1.00 82.69 88 ILE A O 1
ATOM 680 N N . LYS A 1 89 ? 11.450 12.424 -17.748 1.00 85.12 89 LYS A N 1
ATOM 681 C CA . LYS A 1 89 ? 12.398 13.287 -18.454 1.00 85.12 89 LYS A CA 1
ATOM 682 C C . LYS A 1 89 ? 12.672 12.689 -19.827 1.00 85.12 89 LYS A C 1
ATOM 684 O O . LYS A 1 89 ? 13.229 11.601 -19.944 1.00 85.12 89 LYS A O 1
ATOM 689 N N . HIS A 1 90 ? 12.275 13.399 -20.881 1.00 84.25 90 HIS A N 1
ATOM 690 C CA . HIS A 1 90 ? 12.565 12.963 -22.241 1.00 84.25 90 HIS A CA 1
ATOM 691 C C . HIS A 1 90 ? 14.081 12.914 -22.461 1.00 84.25 90 HIS A C 1
ATOM 693 O O . HIS A 1 90 ? 14.771 13.931 -22.351 1.00 84.25 90 HIS A O 1
ATOM 699 N N . HIS A 1 91 ? 14.590 11.749 -22.851 1.00 86.44 91 HIS A N 1
ATOM 700 C CA . HIS A 1 91 ? 15.966 11.611 -23.301 1.00 86.44 91 HIS A CA 1
ATOM 701 C C . HIS A 1 91 ? 16.020 11.392 -24.808 1.00 86.44 91 HIS A C 1
ATOM 703 O O . HIS A 1 91 ? 15.212 10.661 -25.373 1.00 86.44 91 HIS A O 1
ATOM 709 N N . ALA A 1 92 ? 17.024 11.981 -25.464 1.00 90.31 92 ALA A N 1
ATOM 710 C CA . ALA A 1 92 ? 17.186 11.877 -26.912 1.00 90.31 92 ALA A CA 1
ATOM 711 C C . ALA A 1 92 ? 17.253 10.426 -27.404 1.00 90.31 92 ALA A C 1
ATOM 713 O O . ALA A 1 92 ? 16.867 10.180 -28.527 1.00 90.31 92 ALA A O 1
ATOM 714 N N . TYR A 1 93 ? 17.690 9.462 -26.590 1.00 85.88 93 TYR A N 1
ATOM 715 C CA . TYR A 1 93 ? 17.743 8.050 -26.980 1.00 85.88 93 TYR A CA 1
ATOM 716 C C . TYR A 1 93 ? 16.392 7.319 -26.893 1.00 85.88 93 TYR A C 1
ATOM 718 O O . TYR A 1 93 ? 16.326 6.155 -27.276 1.00 85.88 93 TYR A O 1
ATOM 726 N N . PHE A 1 94 ? 15.311 7.948 -26.415 1.00 85.88 94 PHE A N 1
ATOM 727 C CA . PHE A 1 94 ? 14.006 7.285 -26.288 1.00 85.88 94 PHE A CA 1
ATOM 728 C C . PHE A 1 94 ? 13.470 6.774 -27.630 1.00 85.88 94 PHE A C 1
ATOM 730 O O . PHE A 1 94 ? 12.860 5.710 -27.656 1.00 85.88 94 PHE A O 1
ATOM 737 N N . PHE A 1 95 ? 13.781 7.438 -28.754 1.00 84.31 95 PHE A N 1
ATOM 738 C CA . PHE A 1 95 ? 13.414 6.930 -30.087 1.00 84.31 95 PHE A CA 1
ATOM 739 C C . PHE A 1 95 ? 14.031 5.556 -30.400 1.00 84.31 95 PHE A C 1
ATOM 741 O O . PHE A 1 95 ? 13.522 4.835 -31.255 1.00 84.31 95 PHE A O 1
ATOM 748 N N . ALA A 1 96 ? 15.145 5.200 -29.749 1.00 84.88 96 ALA A N 1
ATOM 749 C CA . ALA A 1 96 ? 15.828 3.930 -29.957 1.00 84.88 96 ALA A CA 1
ATOM 750 C C . ALA A 1 96 ? 15.201 2.784 -29.144 1.00 84.88 96 ALA A C 1
ATOM 752 O O . ALA A 1 96 ? 15.441 1.620 -29.471 1.00 84.88 96 ALA A O 1
ATOM 753 N N . ILE A 1 97 ? 14.371 3.084 -28.132 1.00 82.81 97 ILE A N 1
ATOM 754 C CA . ILE A 1 97 ? 13.588 2.092 -27.378 1.00 82.81 97 ILE A CA 1
ATOM 755 C C . ILE A 1 97 ? 12.375 1.691 -28.222 1.00 82.81 97 ILE A C 1
A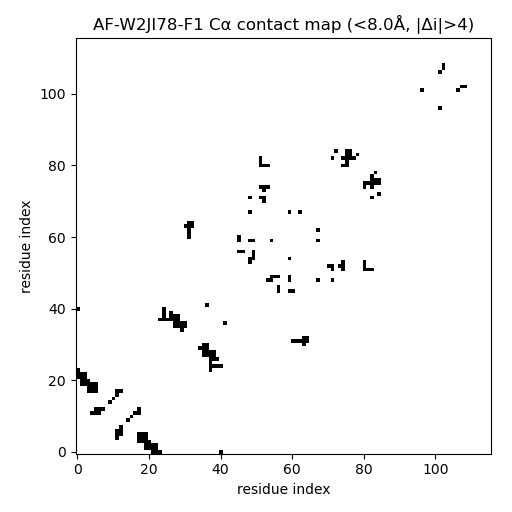TOM 757 O O . ILE A 1 97 ? 11.241 2.103 -28.002 1.00 82.81 97 ILE A O 1
ATOM 761 N N . THR A 1 98 ? 12.659 0.911 -29.258 1.00 83.38 98 THR A N 1
ATOM 762 C CA . THR A 1 98 ? 11.653 0.357 -30.167 1.00 83.38 98 THR A CA 1
ATOM 763 C C . THR A 1 98 ? 10.899 -0.800 -29.515 1.00 83.38 98 THR A C 1
ATOM 765 O O . THR A 1 98 ? 11.357 -1.375 -28.522 1.00 83.38 98 THR A O 1
ATOM 768 N N . ASP A 1 99 ? 9.785 -1.213 -30.124 1.00 79.56 99 ASP A N 1
ATOM 769 C CA . ASP A 1 99 ? 9.054 -2.416 -29.709 1.00 79.56 99 ASP A CA 1
ATOM 770 C C . ASP A 1 99 ? 9.948 -3.657 -29.630 1.00 79.56 99 ASP A C 1
ATOM 772 O O . ASP A 1 99 ? 9.759 -4.492 -28.754 1.00 79.56 99 ASP A O 1
ATOM 776 N N . THR A 1 100 ? 10.985 -3.748 -30.466 1.00 82.06 100 THR A N 1
ATOM 777 C CA . THR A 1 100 ? 11.9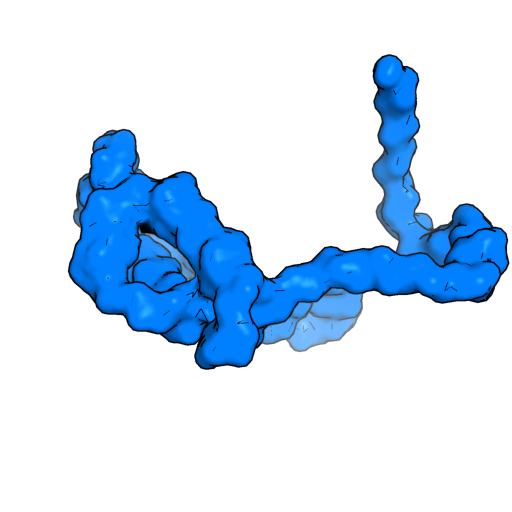76 -4.827 -30.393 1.00 82.06 100 THR A CA 1
ATOM 778 C C . THR A 1 100 ? 12.687 -4.862 -29.039 1.00 82.06 100 THR A C 1
ATOM 780 O O . THR A 1 100 ? 12.838 -5.931 -28.454 1.00 82.06 100 THR A O 1
ATOM 783 N N . ILE A 1 101 ? 13.113 -3.707 -28.514 1.00 83.19 101 ILE A N 1
ATOM 784 C CA . ILE A 1 101 ? 13.762 -3.631 -27.194 1.00 83.19 101 ILE A CA 1
ATOM 785 C C . ILE A 1 101 ? 12.740 -3.9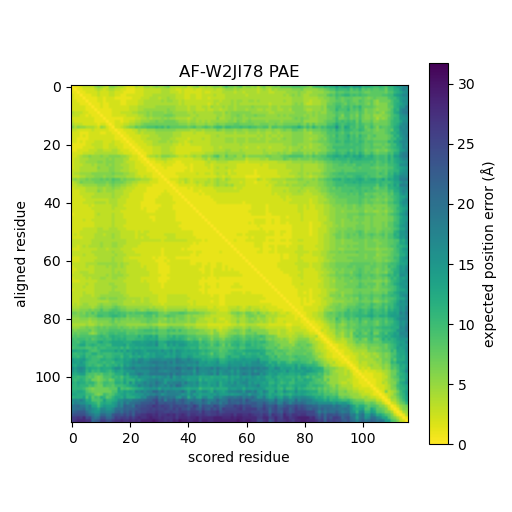11 -26.091 1.00 83.19 101 ILE A C 1
ATOM 787 O O . ILE A 1 101 ? 13.046 -4.650 -25.154 1.00 83.19 101 ILE A O 1
ATOM 791 N N . ARG A 1 102 ? 11.516 -3.382 -26.228 1.00 76.50 102 ARG A N 1
ATOM 792 C CA . ARG A 1 102 ? 10.420 -3.654 -25.290 1.00 76.50 102 ARG A CA 1
ATOM 793 C C . ARG A 1 102 ? 10.131 -5.151 -25.189 1.00 76.50 102 ARG A C 1
ATOM 795 O O . ARG A 1 102 ? 10.114 -5.670 -24.085 1.00 76.50 102 ARG A O 1
ATOM 802 N N . MET A 1 103 ? 10.022 -5.859 -26.314 1.00 78.94 103 MET A N 1
ATOM 803 C CA . MET A 1 103 ? 9.793 -7.308 -26.351 1.00 78.94 103 MET A CA 1
ATOM 804 C C . MET A 1 103 ? 10.949 -8.125 -25.768 1.00 78.94 103 MET A C 1
ATOM 806 O O . MET A 1 103 ? 10.726 -9.223 -25.275 1.00 78.94 103 MET A O 1
ATOM 810 N N . VAL A 1 104 ? 12.190 -7.636 -25.824 1.00 81.81 104 VAL A N 1
ATOM 811 C CA . VAL A 1 104 ? 13.317 -8.313 -25.160 1.00 81.81 104 VAL A CA 1
ATOM 812 C C . VAL A 1 104 ? 13.268 -8.097 -23.645 1.00 81.81 104 VAL A C 1
ATOM 814 O O . VAL A 1 104 ? 13.544 -9.029 -22.890 1.00 81.81 104 VAL A O 1
ATOM 817 N N . SER A 1 105 ? 12.924 -6.885 -23.200 1.00 77.12 105 SER A N 1
ATOM 818 C CA . SER A 1 105 ? 12.875 -6.524 -21.778 1.00 77.12 105 SER A CA 1
ATOM 819 C C . SER A 1 105 ? 11.655 -7.107 -21.061 1.00 77.12 105 SER A C 1
ATOM 821 O O . SER A 1 105 ? 11.787 -7.620 -19.952 1.00 77.12 105 SER A O 1
ATOM 823 N N . ASP A 1 106 ? 10.482 -7.039 -21.690 1.00 75.56 106 ASP A N 1
ATOM 824 C CA . ASP A 1 106 ? 9.222 -7.593 -21.201 1.00 75.56 106 ASP A CA 1
ATOM 825 C C . ASP A 1 106 ? 8.515 -8.397 -22.311 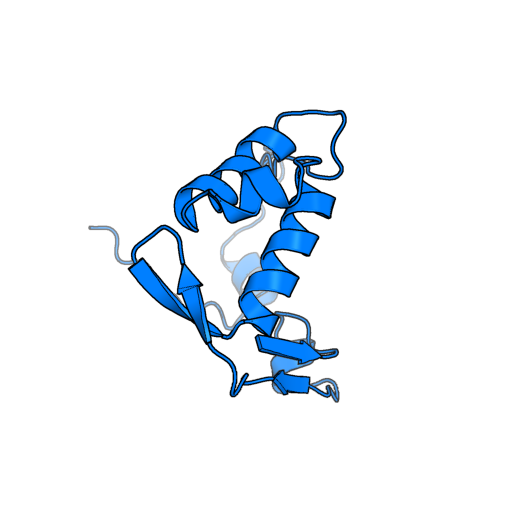1.00 75.56 106 ASP A C 1
ATOM 827 O O . ASP A 1 106 ? 7.554 -7.936 -22.931 1.00 75.56 106 ASP A O 1
ATOM 831 N N . PRO A 1 107 ? 8.989 -9.623 -22.599 1.00 74.19 107 PRO A N 1
ATOM 832 C CA . PRO A 1 107 ? 8.418 -10.481 -23.641 1.00 74.19 107 PRO A CA 1
ATOM 833 C C . PRO A 1 107 ? 6.986 -10.946 -23.347 1.00 74.19 107 PRO A C 1
ATOM 835 O O . PRO A 1 107 ? 6.385 -11.615 -24.188 1.00 74.19 107 PRO A O 1
ATOM 838 N N . GLN A 1 108 ? 6.464 -10.669 -22.149 1.00 70.88 108 GLN A N 1
ATOM 839 C CA . GLN A 1 108 ? 5.146 -11.105 -21.693 1.00 70.88 108 GLN A CA 1
ATOM 840 C C . GLN A 1 108 ? 4.153 -9.943 -21.546 1.00 70.88 108 GLN A C 1
ATOM 842 O O . GLN A 1 108 ? 2.993 -10.205 -21.226 1.00 70.88 108 GLN A O 1
ATOM 847 N N . ASP A 1 109 ? 4.552 -8.701 -21.855 1.00 70.06 109 ASP A N 1
ATOM 848 C CA . ASP A 1 109 ? 3.634 -7.573 -22.050 1.00 70.06 109 ASP A CA 1
ATOM 849 C C . ASP A 1 109 ? 2.827 -7.769 -23.345 1.00 70.06 109 ASP A C 1
ATOM 851 O O . ASP A 1 109 ? 3.084 -7.184 -24.398 1.00 70.06 109 ASP A O 1
ATOM 855 N N . THR A 1 110 ? 1.850 -8.673 -23.285 1.00 66.62 110 THR A N 1
ATOM 856 C CA . THR A 1 110 ? 0.962 -9.016 -24.401 1.00 66.62 110 THR A CA 1
ATOM 857 C C . THR A 1 110 ? -0.278 -8.123 -24.453 1.00 66.62 110 THR A C 1
ATOM 859 O O . THR A 1 110 ? -1.261 -8.482 -25.106 1.00 66.62 110 THR A O 1
ATOM 862 N N . CYS A 1 111 ? -0.296 -6.994 -23.735 1.00 63.31 111 CYS A N 1
ATOM 863 C CA . CYS A 1 111 ? -1.468 -6.130 -23.681 1.00 63.31 111 CYS A CA 1
ATOM 864 C C . CYS A 1 111 ? -1.632 -5.375 -25.011 1.00 63.31 111 CYS A C 1
ATOM 866 O O . CYS A 1 111 ? -0.942 -4.394 -25.294 1.00 63.31 111 CYS A O 1
ATOM 868 N N . ILE A 1 112 ? -2.551 -5.846 -25.858 1.00 63.25 112 ILE A N 1
ATOM 869 C CA . ILE A 1 112 ? -2.901 -5.173 -27.111 1.00 63.25 112 ILE A CA 1
ATOM 870 C C . ILE A 1 112 ? -3.916 -4.076 -26.779 1.00 63.25 112 ILE A C 1
ATOM 872 O O . ILE A 1 112 ? -5.115 -4.336 -26.669 1.00 63.25 112 ILE A O 1
ATOM 876 N N . TYR A 1 113 ? -3.449 -2.840 -26.618 1.00 57.47 113 TYR A N 1
ATOM 877 C CA . TYR A 1 113 ? -4.346 -1.693 -26.509 1.00 57.47 113 TYR A CA 1
ATOM 878 C C . TYR A 1 113 ? -5.024 -1.456 -27.863 1.00 57.47 113 TYR A C 1
ATOM 880 O O . TYR A 1 113 ? -4.381 -1.029 -28.820 1.00 57.47 113 TYR A O 1
ATOM 888 N N . SER A 1 114 ? -6.330 -1.726 -27.962 1.00 53.06 114 SER A N 1
ATOM 889 C CA . SER A 1 114 ? -7.107 -1.229 -29.098 1.00 53.06 114 SER A CA 1
ATOM 890 C C . SER A 1 114 ? -7.320 0.268 -28.903 1.00 53.06 114 SER A C 1
ATOM 892 O O . SER A 1 114 ? -8.022 0.670 -27.971 1.00 53.06 114 SER A O 1
ATOM 894 N N . SER A 1 115 ? -6.744 1.093 -29.769 1.00 50.69 115 SER A N 1
ATOM 895 C CA . SER A 1 115 ? -7.162 2.485 -29.895 1.00 50.69 115 SER A CA 1
ATOM 896 C C . SER A 1 115 ? -8.632 2.510 -30.329 1.00 50.69 115 SER A C 1
ATOM 898 O O . SER A 1 115 ? -8.985 1.999 -31.392 1.00 50.69 115 SER A O 1
ATOM 900 N N . LYS A 1 116 ? -9.498 3.051 -29.472 1.00 39.09 116 LYS A N 1
ATOM 901 C CA . LYS A 1 116 ? -10.799 3.576 -29.892 1.00 39.09 116 LYS A CA 1
ATOM 902 C C . LYS A 1 116 ? -10.657 5.058 -30.179 1.00 39.09 116 LYS A C 1
ATOM 904 O O . LYS A 1 116 ? -9.905 5.712 -29.423 1.00 39.09 116 LYS A O 1
#

Mean predicted aligned error: 6.87 Å

pLDDT: mean 89.83, std 11.01, range [39.09, 98.5]

Organism: Phytophthora nicotianae (NCBI:txid4792)

Solvent-accessible surface area (backbone atoms only — not comparable to full-atom values): 7203 Å² total; per-residue (Å²): 82,81,51,62,71,54,54,100,44,68,55,38,72,75,68,51,94,58,58,74,46,80,51,82,60,91,51,68,41,75,42,70,76,72,45,80,39,39,40,63,62,50,53,53,50,40,56,51,45,26,72,47,50,70,49,54,61,70,64,45,60,65,33,33,73,67,62,44,56,54,40,51,60,56,20,23,71,33,89,88,42,89,37,71,68,91,72,84,75,88,53,91,64,55,81,70,66,36,70,72,52,47,45,71,76,44,73,77,75,77,78,79,80,77,86,127

Secondary structure (DSSP, 8-state):
-EEES--SSHIIIIIS---EEE---S-EEE-TTS-EEEHHHHHHHHHHHHHHH---HHHHHHS-HHHHHHHHHHHHT-TTSS---------GGGGG--HHHHHHH-TT--------

Nearest PDB structures (foldseek):
  7t22-assembly1_F  TM=2.899E-01  e=9.670E+00  Escherichia coli K-12

Radius of gyration: 19.49 Å; Cα contacts (8 Å, |Δi|>4): 110; chains: 1; bounding box: 37×38×44 Å

Foldseek 3Di:
DKDWDQDPDPCSVPNDDIDIDDDDAPDWDQALVRDIDHPVVVQVVLVVLCLQQVDDSVVLRNDDPVRSVVSNVVSLVDPVGPHHDPDPDDDPCVVVCDVVVVCVVCVPPPDDDDDD